Protein AF-A0AA38IZZ3-F1 (afdb_monomer)

Structure (mmCIF, N/CA/C/O backbone):
data_AF-A0AA38IZZ3-F1
#
_entry.id   AF-A0AA38IZZ3-F1
#
loop_
_atom_site.group_PDB
_atom_site.id
_atom_site.type_symbol
_atom_site.label_atom_id
_atom_site.label_alt_id
_atom_site.label_comp_id
_atom_site.label_asym_id
_atom_site.label_entity_id
_atom_site.label_seq_id
_atom_site.pdbx_PDB_ins_code
_atom_site.Cartn_x
_atom_site.Cartn_y
_atom_site.Cartn_z
_atom_site.occupancy
_atom_site.B_iso_or_equiv
_atom_site.auth_seq_id
_atom_site.auth_comp_id
_atom_site.auth_asym_id
_atom_site.auth_atom_id
_atom_site.pdbx_PDB_model_num
ATOM 1 N N . MET A 1 1 ? 7.462 13.694 -16.248 1.00 61.81 1 MET A N 1
ATOM 2 C CA . MET A 1 1 ? 7.117 13.903 -14.827 1.00 61.81 1 MET A CA 1
ATOM 3 C C . MET A 1 1 ? 7.905 12.859 -14.077 1.00 61.81 1 MET A C 1
ATOM 5 O O . MET A 1 1 ? 7.786 11.690 -14.421 1.00 61.81 1 MET A O 1
ATOM 9 N N . ASP A 1 2 ? 8.807 13.275 -13.204 1.00 81.38 2 ASP A N 1
ATOM 10 C CA . ASP A 1 2 ? 9.752 12.341 -12.592 1.00 81.38 2 ASP A CA 1
ATOM 11 C C . ASP A 1 2 ? 9.054 11.470 -11.544 1.00 81.38 2 ASP A C 1
ATOM 13 O O . ASP A 1 2 ? 7.985 11.838 -11.051 1.00 81.38 2 ASP A O 1
ATOM 17 N N . ALA A 1 3 ? 9.639 10.306 -11.252 1.00 84.56 3 ALA A N 1
ATOM 18 C CA . ALA A 1 3 ? 9.143 9.427 -10.199 1.00 84.56 3 ALA A CA 1
ATOM 19 C C . ALA A 1 3 ? 9.113 10.183 -8.862 1.00 84.56 3 ALA A C 1
ATOM 21 O O . ALA A 1 3 ? 10.051 10.909 -8.524 1.00 84.56 3 ALA A O 1
ATOM 22 N N . ILE A 1 4 ? 8.026 10.019 -8.117 1.00 93.56 4 ILE A N 1
ATOM 23 C CA . ILE A 1 4 ? 7.790 10.655 -6.818 1.00 93.56 4 ILE A CA 1
ATOM 24 C C . ILE A 1 4 ? 8.028 9.698 -5.645 1.00 93.56 4 ILE A C 1
ATOM 26 O O . ILE A 1 4 ? 8.088 10.154 -4.503 1.00 93.56 4 ILE A O 1
ATOM 30 N N . LEU A 1 5 ? 8.137 8.395 -5.920 1.00 96.38 5 LEU A N 1
ATOM 31 C CA . LEU A 1 5 ? 8.451 7.355 -4.946 1.00 96.38 5 LEU A CA 1
ATOM 32 C C . LEU A 1 5 ? 9.638 6.517 -5.413 1.00 96.38 5 LEU A C 1
ATOM 34 O O . LEU A 1 5 ? 9.754 6.166 -6.587 1.00 96.38 5 LEU A O 1
ATOM 38 N N . LEU A 1 6 ? 10.500 6.154 -4.469 1.00 96.31 6 LEU A N 1
ATOM 39 C CA . LEU A 1 6 ? 11.516 5.131 -4.685 1.00 96.31 6 LEU A CA 1
ATOM 40 C C . LEU A 1 6 ? 10.872 3.731 -4.679 1.00 96.31 6 LEU A C 1
ATOM 42 O O . LEU A 1 6 ? 9.894 3.521 -3.956 1.00 96.31 6 LEU A O 1
ATOM 46 N N . PRO A 1 7 ? 11.445 2.735 -5.383 1.00 95.50 7 PRO A N 1
ATOM 47 C CA . PRO A 1 7 ? 10.937 1.357 -5.365 1.00 95.50 7 PRO A CA 1
ATOM 48 C C . PRO A 1 7 ? 10.754 0.788 -3.949 1.00 95.50 7 PRO A C 1
ATOM 50 O O . PRO A 1 7 ? 9.718 0.222 -3.621 1.00 95.50 7 PRO A O 1
ATOM 53 N N . THR A 1 8 ? 11.704 1.052 -3.050 1.00 96.75 8 THR A N 1
ATOM 54 C CA . THR A 1 8 ? 11.624 0.613 -1.648 1.00 96.75 8 THR A CA 1
ATOM 55 C C . THR A 1 8 ? 10.502 1.295 -0.860 1.00 96.75 8 THR A C 1
ATOM 57 O O . THR A 1 8 ? 9.948 0.700 0.064 1.00 96.75 8 THR A O 1
ATOM 60 N N . GLU A 1 9 ? 10.133 2.532 -1.209 1.00 97.94 9 GLU A N 1
ATOM 61 C CA . GLU A 1 9 ? 8.973 3.206 -0.617 1.00 97.94 9 GLU A CA 1
ATOM 62 C C . GLU A 1 9 ? 7.666 2.591 -1.119 1.00 97.94 9 GLU A C 1
ATOM 64 O O . GLU A 1 9 ? 6.732 2.442 -0.331 1.00 97.94 9 GLU A O 1
ATOM 69 N N . ILE A 1 10 ? 7.608 2.201 -2.397 1.00 98.25 10 ILE A N 1
ATOM 70 C CA . ILE A 1 10 ? 6.458 1.507 -2.989 1.00 98.25 10 ILE A CA 1
ATOM 71 C C . ILE A 1 10 ? 6.242 0.172 -2.277 1.00 98.25 10 ILE A C 1
ATOM 73 O O . ILE A 1 10 ? 5.153 -0.069 -1.754 1.00 98.25 10 ILE A O 1
ATOM 77 N N . GLU A 1 11 ? 7.289 -0.649 -2.181 1.00 98.12 11 GLU A N 1
ATOM 78 C CA . GLU A 1 11 ? 7.265 -1.925 -1.462 1.00 98.12 11 GLU A CA 1
ATOM 79 C C . GLU A 1 11 ? 6.792 -1.744 -0.018 1.00 98.12 11 GLU A C 1
ATOM 81 O O . GLU A 1 11 ? 5.834 -2.389 0.408 1.00 98.12 11 GLU A O 1
ATOM 86 N N . PHE A 1 12 ? 7.398 -0.811 0.723 1.00 98.19 12 PHE A N 1
ATOM 87 C CA . PHE A 1 12 ? 7.040 -0.561 2.116 1.00 98.19 12 PHE A CA 1
ATOM 88 C C . PHE A 1 12 ? 5.594 -0.068 2.277 1.00 98.19 12 PHE A C 1
ATOM 90 O O . PHE A 1 12 ? 4.868 -0.525 3.165 1.00 98.19 12 PHE A O 1
ATOM 97 N N . TYR A 1 13 ? 5.143 0.869 1.438 1.00 98.19 13 TYR A N 1
ATOM 98 C CA . TYR A 1 13 ? 3.780 1.396 1.525 1.00 98.19 13 TYR A CA 1
ATOM 99 C C . TYR A 1 13 ? 2.743 0.335 1.182 1.00 98.19 13 TYR A C 1
ATOM 101 O O . TYR A 1 13 ? 1.713 0.279 1.852 1.00 98.19 13 TYR A O 1
ATOM 109 N N . VAL A 1 14 ? 3.005 -0.500 0.175 1.00 98.38 14 VAL A N 1
ATOM 110 C CA . VAL A 1 14 ? 2.100 -1.580 -0.222 1.00 98.38 14 VAL A CA 1
ATOM 111 C C . VAL A 1 14 ? 2.080 -2.688 0.831 1.00 98.38 14 VAL A C 1
ATOM 113 O O . VAL A 1 14 ? 0.998 -3.101 1.251 1.00 98.38 14 VAL A O 1
ATOM 116 N N . ASP A 1 15 ? 3.235 -3.142 1.316 1.00 98.00 15 ASP A N 1
ATOM 117 C CA . ASP A 1 15 ? 3.323 -4.217 2.311 1.00 98.00 15 ASP A CA 1
ATOM 118 C C . ASP A 1 15 ? 2.588 -3.857 3.611 1.00 98.00 15 ASP A C 1
ATOM 120 O O . ASP A 1 15 ? 1.781 -4.636 4.131 1.00 98.00 15 ASP A O 1
ATOM 124 N N . THR A 1 16 ? 2.752 -2.612 4.062 1.00 97.12 16 THR A N 1
ATOM 125 C CA . THR A 1 16 ? 2.102 -2.101 5.276 1.00 97.12 16 THR A CA 1
ATOM 126 C C . THR A 1 16 ? 0.624 -1.734 5.096 1.00 97.12 16 THR A C 1
ATOM 128 O O . THR A 1 16 ? -0.012 -1.297 6.058 1.00 97.12 16 THR A O 1
ATOM 131 N N . MET A 1 17 ? 0.029 -1.933 3.910 1.00 96.75 17 MET A N 1
ATOM 132 C CA . MET A 1 17 ? -1.408 -1.726 3.720 1.00 96.75 17 MET A CA 1
ATOM 133 C C . MET A 1 17 ? -2.235 -2.709 4.543 1.00 96.75 17 MET A C 1
ATOM 135 O O . MET A 1 17 ? -2.111 -3.933 4.400 1.00 96.75 17 MET A O 1
ATOM 139 N N . THR A 1 18 ? -3.161 -2.150 5.318 1.00 94.81 18 THR A N 1
ATOM 140 C CA . THR A 1 18 ? -4.187 -2.873 6.064 1.00 94.81 18 THR A CA 1
ATOM 141 C C . THR A 1 18 ? -5.571 -2.279 5.775 1.00 94.81 18 THR A C 1
ATOM 143 O O . THR A 1 18 ? -5.678 -1.069 5.552 1.00 94.81 18 THR A O 1
ATOM 146 N N . PRO A 1 19 ? -6.639 -3.099 5.776 1.00 96.12 19 PRO A N 1
ATOM 147 C CA . PRO A 1 19 ? -8.010 -2.593 5.742 1.00 96.12 19 PRO A CA 1
ATOM 148 C C . PRO A 1 19 ? -8.268 -1.642 6.918 1.00 96.12 19 PRO A C 1
ATOM 150 O O . PRO A 1 19 ? -7.943 -1.970 8.061 1.00 96.12 19 PRO A O 1
ATOM 153 N N . GLN A 1 20 ? -8.840 -0.474 6.644 1.00 96.06 20 GLN A N 1
ATOM 154 C CA . GLN A 1 20 ? -9.148 0.542 7.648 1.00 96.06 20 GLN A CA 1
ATOM 155 C C . GLN A 1 20 ? -10.497 0.265 8.316 1.00 96.06 20 GLN A C 1
ATOM 157 O O . GLN A 1 20 ? -11.367 -0.398 7.760 1.00 96.06 20 GLN A O 1
ATOM 162 N N . ASN A 1 21 ? -10.719 0.788 9.521 1.00 95.50 21 ASN A N 1
ATOM 163 C CA . ASN A 1 21 ? -12.049 0.761 10.123 1.00 95.50 21 ASN A CA 1
ATOM 164 C C . ASN A 1 21 ? -12.822 2.026 9.741 1.00 95.50 21 ASN A C 1
ATOM 166 O O . ASN A 1 21 ? -12.281 3.128 9.775 1.00 95.50 21 ASN A O 1
ATOM 170 N N . ILE A 1 22 ? -14.121 1.898 9.461 1.00 94.94 22 ILE A N 1
ATOM 171 C CA . ILE A 1 22 ? -14.976 3.054 9.151 1.00 94.94 22 ILE A CA 1
ATOM 172 C C . ILE A 1 22 ? -15.008 4.091 10.287 1.00 94.94 22 ILE A C 1
ATOM 174 O O . ILE A 1 22 ? -15.190 5.278 10.032 1.00 94.94 22 ILE A O 1
ATOM 178 N N . ARG A 1 23 ? -14.810 3.656 11.540 1.00 94.69 23 ARG A N 1
ATOM 179 C CA . ARG A 1 23 ? -14.741 4.533 12.721 1.00 94.69 23 ARG A CA 1
ATOM 180 C C . ARG A 1 23 ? -13.467 5.371 12.774 1.00 94.69 23 ARG A C 1
ATOM 182 O O . ARG A 1 23 ? -13.4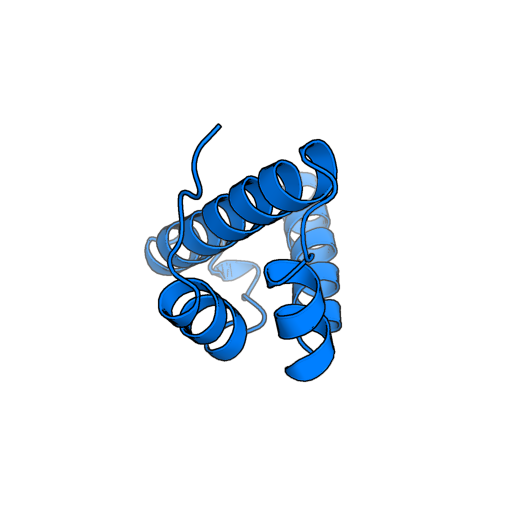70 6.413 13.420 1.00 94.69 23 ARG A O 1
ATOM 189 N N . ASP A 1 24 ? -12.416 4.924 12.096 1.00 94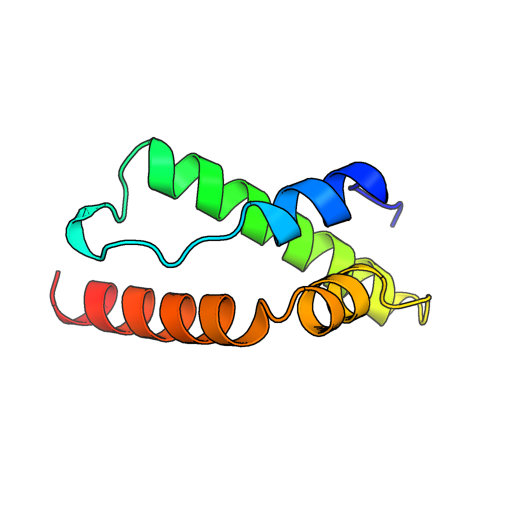.69 24 ASP A N 1
ATOM 190 C CA . ASP A 1 24 ? -11.111 5.581 12.095 1.00 94.69 24 ASP A CA 1
ATOM 191 C C . ASP A 1 24 ? -10.972 6.567 10.928 1.00 94.69 24 ASP A C 1
ATOM 193 O O . ASP A 1 24 ? -9.982 7.296 10.858 1.00 94.69 24 ASP A O 1
ATOM 197 N N . VAL A 1 25 ? -11.954 6.634 10.020 1.00 95.75 25 VAL A N 1
ATOM 198 C CA . VAL A 1 25 ? -11.959 7.580 8.895 1.00 95.75 25 VAL A CA 1
ATOM 199 C C . VAL A 1 25 ? -11.884 9.012 9.417 1.00 95.75 25 VAL A C 1
ATOM 201 O O . VAL A 1 25 ? -12.665 9.426 10.270 1.00 95.75 25 VAL A O 1
ATOM 204 N N . GLY A 1 26 ? -10.927 9.777 8.893 1.00 93.12 26 GLY A N 1
ATOM 205 C CA . GLY A 1 26 ? -10.651 11.147 9.332 1.00 93.12 26 GLY A CA 1
ATOM 206 C C . GLY A 1 26 ? -9.756 11.254 10.572 1.00 93.12 26 GLY A C 1
ATOM 207 O O . GLY A 1 26 ? -9.330 12.357 10.912 1.00 93.12 26 GLY A O 1
ATOM 208 N N . SER A 1 27 ? -9.406 10.139 11.223 1.00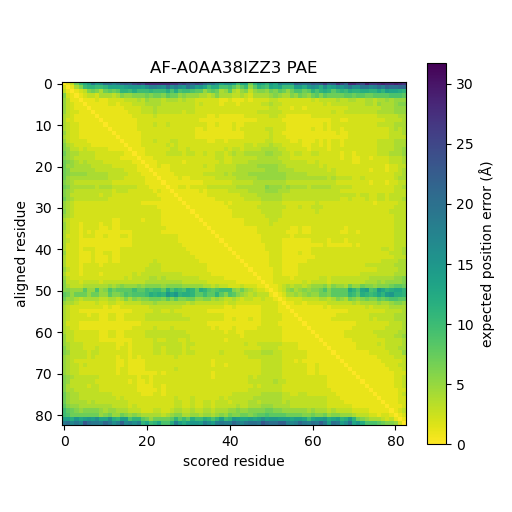 96.62 27 SER A N 1
ATOM 209 C CA . SER A 1 27 ? -8.370 10.136 12.260 1.00 96.62 27 SER A CA 1
ATOM 210 C C . SER A 1 27 ? -6.998 10.487 11.674 1.00 96.62 27 SER A C 1
ATOM 212 O O . SER A 1 27 ? -6.752 10.347 10.473 1.00 96.62 27 SER A O 1
ATOM 214 N N . LYS A 1 28 ? -6.057 10.894 12.535 1.00 96.94 28 LYS A N 1
ATOM 215 C CA . LYS A 1 28 ? -4.669 11.158 12.125 1.00 96.94 28 LYS A CA 1
ATOM 216 C C . LYS A 1 28 ? -4.025 9.936 11.456 1.00 96.94 28 LYS A C 1
ATOM 218 O O . LYS A 1 28 ? -3.376 10.082 10.427 1.00 96.94 28 LYS A O 1
ATOM 223 N N . GLN A 1 29 ? -4.250 8.745 12.010 1.00 94.88 29 GLN A N 1
ATOM 224 C CA . GLN A 1 29 ? -3.732 7.495 11.455 1.00 94.88 29 GLN A CA 1
ATOM 225 C C . GLN A 1 29 ? -4.292 7.229 10.053 1.00 94.88 29 GLN A C 1
ATOM 227 O O . GLN A 1 29 ? -3.531 6.927 9.135 1.00 94.88 29 GLN A O 1
ATOM 232 N N . TRP A 1 30 ? -5.606 7.396 9.871 1.00 96.19 30 TRP A N 1
ATOM 233 C CA . TRP A 1 30 ? -6.239 7.235 8.564 1.00 96.19 30 TRP A CA 1
ATOM 234 C C . TRP A 1 30 ? -5.723 8.261 7.553 1.00 96.19 30 TRP A C 1
ATOM 236 O O . TRP A 1 30 ? -5.455 7.903 6.412 1.00 96.19 30 TRP A O 1
ATOM 246 N N . LEU A 1 31 ? -5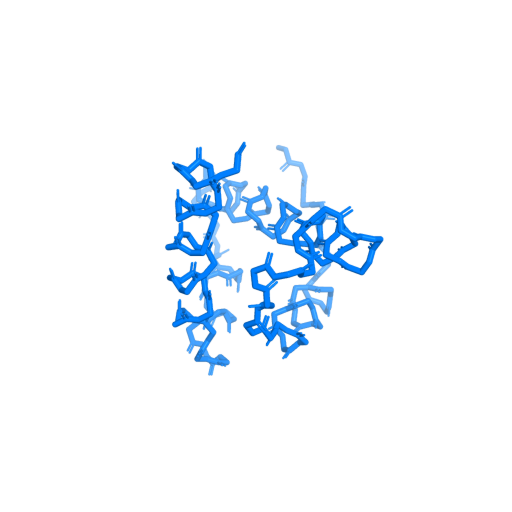.533 9.521 7.960 1.00 96.62 31 LEU A N 1
ATOM 247 C CA . LEU A 1 31 ? -4.991 10.567 7.089 1.00 96.62 31 LEU A CA 1
ATOM 248 C C . LEU A 1 31 ? -3.575 10.228 6.608 1.00 96.62 31 LEU A C 1
ATOM 250 O O . LEU A 1 31 ? -3.295 10.342 5.417 1.00 96.62 31 LEU A O 1
ATOM 254 N N . GLU A 1 32 ? -2.696 9.783 7.508 1.00 96.00 32 GLU A N 1
ATOM 255 C CA . GLU A 1 32 ? -1.331 9.367 7.164 1.00 96.00 32 GLU A CA 1
ATOM 256 C C . GLU A 1 32 ? -1.329 8.163 6.213 1.00 96.00 32 GLU A C 1
ATOM 258 O O . GLU A 1 32 ? -0.592 8.149 5.223 1.00 96.00 32 GLU A O 1
ATOM 263 N N . TRP A 1 33 ? -2.182 7.169 6.473 1.00 95.69 33 TRP A N 1
ATOM 264 C CA . TRP A 1 33 ? -2.355 6.018 5.589 1.00 95.69 33 TRP A CA 1
ATOM 265 C C . TRP A 1 33 ? -2.891 6.440 4.210 1.00 95.69 33 TRP A C 1
ATOM 267 O O . TRP A 1 33 ? -2.327 6.072 3.177 1.00 95.69 33 TRP A O 1
ATOM 277 N N . HIS A 1 34 ? -3.922 7.286 4.179 1.00 96.62 34 HIS A N 1
ATOM 278 C CA . HIS A 1 34 ? -4.546 7.762 2.948 1.00 96.62 34 HIS A CA 1
ATOM 279 C C . HIS A 1 34 ? -3.564 8.572 2.096 1.00 96.62 34 HIS A C 1
ATOM 281 O O . HIS A 1 34 ? -3.533 8.420 0.877 1.00 96.62 34 HIS A O 1
ATOM 287 N N . GLN A 1 35 ? -2.707 9.383 2.719 1.00 97.00 35 GLN A N 1
ATOM 288 C CA . GLN A 1 35 ? -1.646 10.108 2.020 1.00 97.00 35 GLN A CA 1
ATOM 289 C C . GLN A 1 35 ? -0.651 9.169 1.325 1.00 97.00 35 GLN A C 1
ATOM 291 O O . GLN A 1 35 ? -0.256 9.445 0.192 1.00 97.00 35 GLN A O 1
ATOM 296 N N . ARG A 1 36 ? -0.266 8.050 1.956 1.00 97.44 36 ARG A N 1
ATOM 297 C CA . ARG A 1 36 ? 0.593 7.036 1.312 1.00 97.44 36 ARG A CA 1
ATOM 298 C C . ARG A 1 36 ? -0.100 6.410 0.106 1.00 97.44 36 ARG A C 1
ATOM 300 O O . ARG A 1 36 ? 0.513 6.301 -0.952 1.00 97.44 36 ARG A O 1
ATOM 307 N N . LEU A 1 37 ? -1.389 6.085 0.232 1.00 97.38 37 LEU A N 1
ATOM 308 C CA . LEU A 1 37 ? -2.179 5.577 -0.889 1.00 97.38 37 LEU A CA 1
ATOM 309 C C . LEU A 1 37 ? -2.272 6.594 -2.042 1.00 97.38 37 LEU A C 1
ATOM 311 O O . LEU A 1 37 ? -2.142 6.212 -3.202 1.00 97.38 37 LEU A O 1
ATOM 315 N N . GLN A 1 38 ? -2.442 7.888 -1.748 1.00 97.50 38 GLN A N 1
ATOM 316 C CA . GLN A 1 38 ? -2.458 8.931 -2.782 1.00 97.50 38 GLN A CA 1
ATOM 317 C C . GLN A 1 38 ? -1.123 9.041 -3.524 1.00 97.50 38 GLN A C 1
ATOM 319 O O . GLN A 1 38 ? -1.125 9.185 -4.745 1.00 97.50 38 GLN A O 1
ATOM 324 N N . LYS A 1 39 ? 0.010 8.929 -2.819 1.00 97.88 39 LYS A N 1
ATOM 325 C CA . LYS A 1 39 ? 1.335 8.906 -3.457 1.00 97.88 39 LYS A CA 1
ATOM 326 C C . LYS A 1 39 ? 1.503 7.692 -4.374 1.00 97.88 39 LYS A C 1
ATOM 328 O O . LYS A 1 39 ? 1.959 7.849 -5.497 1.00 97.88 39 LYS A O 1
ATOM 333 N N . LEU A 1 40 ? 1.075 6.505 -3.938 1.00 98.00 40 LEU A N 1
ATOM 334 C CA . LEU A 1 40 ? 1.097 5.307 -4.787 1.00 98.00 40 LEU A CA 1
ATOM 335 C C . LEU A 1 40 ? 0.240 5.480 -6.044 1.00 98.00 40 LEU A C 1
ATOM 337 O O . LEU A 1 40 ? 0.670 5.125 -7.134 1.00 98.00 40 LEU A O 1
ATOM 341 N N . ASN A 1 41 ? -0.953 6.063 -5.908 1.00 97.19 41 ASN A N 1
ATOM 342 C CA . ASN A 1 41 ? -1.822 6.339 -7.051 1.00 97.19 41 ASN A CA 1
ATOM 343 C C . ASN A 1 41 ? -1.194 7.345 -8.031 1.00 97.19 41 ASN A C 1
ATOM 345 O O . ASN A 1 41 ? -1.305 7.182 -9.243 1.00 97.19 41 ASN A O 1
ATOM 349 N N . GLN A 1 42 ? -0.525 8.379 -7.515 1.00 96.94 42 GLN A N 1
ATOM 350 C CA . GLN A 1 42 ? 0.207 9.338 -8.341 1.00 96.94 42 GLN A CA 1
ATOM 351 C C . GLN A 1 42 ? 1.360 8.665 -9.098 1.00 96.94 42 GLN A C 1
ATOM 353 O O . GLN A 1 42 ? 1.457 8.861 -10.306 1.00 96.94 42 GLN A O 1
ATOM 358 N N . GLU A 1 43 ? 2.180 7.840 -8.437 1.00 97.38 43 GLU A N 1
ATOM 359 C CA . GLU A 1 43 ? 3.262 7.111 -9.117 1.00 97.38 43 GLU A CA 1
ATOM 360 C C . GLU A 1 43 ? 2.710 6.143 -10.173 1.00 97.38 43 GLU A C 1
ATOM 362 O O . GLU A 1 43 ? 3.161 6.180 -11.313 1.00 97.38 43 GLU A O 1
ATOM 367 N N . ALA A 1 44 ? 1.660 5.374 -9.860 1.00 96.69 44 ALA A N 1
ATOM 368 C CA . ALA A 1 44 ? 1.021 4.468 -10.818 1.00 96.69 44 ALA A CA 1
ATOM 369 C C . ALA A 1 44 ? 0.495 5.202 -12.068 1.00 96.69 44 ALA A C 1
ATOM 371 O O . ALA A 1 44 ? 0.597 4.702 -13.189 1.00 96.69 44 ALA A O 1
ATOM 372 N N . LEU A 1 45 ? -0.047 6.414 -11.899 1.0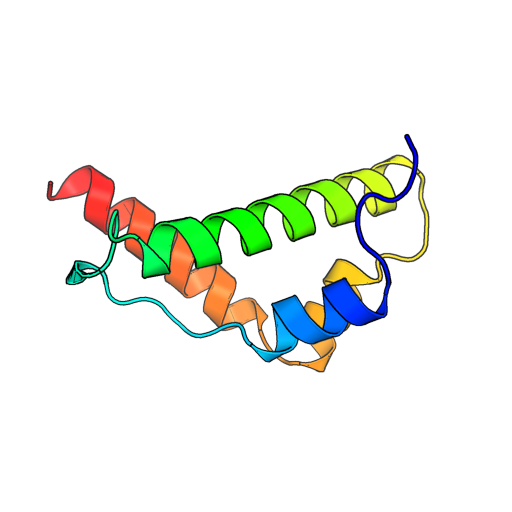0 96.06 45 LEU A N 1
ATOM 373 C CA . LEU A 1 45 ? -0.478 7.247 -13.022 1.00 96.06 45 LEU A CA 1
ATOM 374 C C . LEU A 1 45 ? 0.715 7.718 -13.868 1.00 96.06 45 LEU A C 1
ATOM 376 O O . LEU A 1 45 ? 0.620 7.747 -15.096 1.00 96.06 45 LEU A O 1
ATOM 380 N N . ILE A 1 46 ? 1.834 8.077 -13.232 1.00 95.50 46 ILE A N 1
ATOM 381 C CA . ILE A 1 46 ? 3.065 8.465 -13.931 1.00 95.50 46 ILE A CA 1
ATOM 382 C C . ILE A 1 46 ? 3.613 7.269 -14.722 1.00 95.50 46 ILE A C 1
ATOM 384 O O . ILE A 1 46 ? 3.882 7.429 -15.914 1.00 95.50 46 ILE A O 1
ATOM 388 N N . GLU A 1 47 ? 3.723 6.087 -14.104 1.00 95.44 47 GLU A N 1
ATOM 389 C CA . GLU A 1 47 ? 4.129 4.826 -14.746 1.00 95.44 47 GLU A CA 1
ATOM 390 C C . GLU A 1 47 ? 3.296 4.542 -16.003 1.00 95.44 47 GLU A C 1
ATOM 392 O O . GLU A 1 47 ? 3.856 4.437 -17.099 1.00 95.44 47 GLU A O 1
ATOM 397 N N . ALA A 1 48 ? 1.965 4.534 -15.869 1.00 94.75 48 ALA A N 1
ATOM 398 C CA . ALA A 1 48 ? 1.044 4.267 -16.972 1.00 94.75 48 ALA A CA 1
ATOM 399 C C . ALA A 1 48 ? 1.115 5.336 -18.077 1.00 94.75 48 ALA A C 1
ATOM 401 O O . ALA A 1 48 ? 1.161 5.011 -19.264 1.00 94.75 48 ALA A O 1
ATOM 402 N N . SER A 1 49 ? 1.164 6.625 -17.712 1.00 94.56 49 SER A N 1
ATOM 403 C CA . SER A 1 49 ? 1.205 7.731 -18.687 1.00 94.56 49 SER A CA 1
ATOM 404 C C . SER A 1 49 ? 2.477 7.750 -19.537 1.00 94.56 49 SER A C 1
ATOM 406 O O . SER A 1 49 ? 2.465 8.255 -20.659 1.00 94.56 49 SER A O 1
ATOM 408 N N . GLN A 1 50 ? 3.571 7.205 -19.006 1.00 93.44 50 GLN A N 1
ATOM 409 C CA . GLN A 1 50 ? 4.866 7.131 -19.679 1.00 93.44 50 GLN A CA 1
ATOM 410 C C . GLN A 1 50 ? 5.118 5.765 -20.325 1.00 93.44 50 GLN A C 1
ATOM 412 O O . GLN A 1 50 ? 6.191 5.570 -20.891 1.00 93.44 50 GLN A O 1
ATOM 417 N N . VAL A 1 51 ? 4.153 4.836 -20.256 1.00 88.44 51 VAL A N 1
ATOM 418 C CA . VAL A 1 51 ? 4.291 3.454 -20.749 1.00 88.44 51 VAL A CA 1
ATOM 419 C C . VAL A 1 51 ? 5.554 2.789 -20.173 1.00 88.44 51 VAL A C 1
ATOM 421 O O . VAL A 1 51 ? 6.314 2.123 -20.876 1.00 88.44 51 VAL A O 1
ATOM 424 N N . ARG A 1 52 ? 5.819 3.040 -18.885 1.00 87.19 52 ARG A N 1
ATOM 425 C CA . ARG A 1 52 ? 6.918 2.421 -18.132 1.00 87.19 52 ARG A CA 1
ATOM 426 C C . ARG A 1 52 ? 6.450 1.105 -17.513 1.00 87.19 52 ARG A C 1
ATOM 428 O O . ARG A 1 52 ? 5.278 0.747 -17.587 1.00 87.19 52 ARG A O 1
ATOM 435 N N . GLU A 1 53 ? 7.386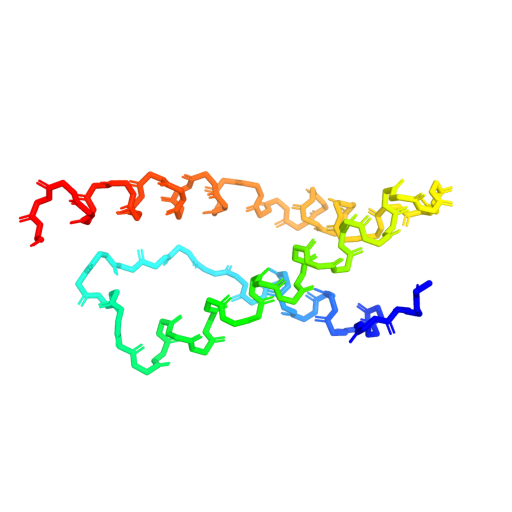 0.397 -16.895 1.00 90.94 53 GLU A N 1
ATOM 436 C CA . GLU A 1 53 ? 7.071 -0.714 -16.000 1.00 90.94 53 GLU A CA 1
ATOM 437 C C . GLU A 1 53 ? 6.131 -0.235 -14.882 1.00 90.94 53 GLU A C 1
ATOM 439 O O . GLU A 1 53 ? 6.371 0.797 -14.253 1.00 90.94 53 GLU A O 1
ATOM 444 N N . GLU A 1 54 ? 5.030 -0.957 -14.675 1.00 94.50 54 GLU A N 1
ATOM 445 C CA . GLU A 1 54 ? 3.967 -0.586 -13.734 1.00 94.50 54 GLU A CA 1
ATOM 446 C C . GLU A 1 54 ? 4.269 -1.174 -12.348 1.00 94.50 54 GLU A C 1
ATOM 448 O O . GLU A 1 54 ? 3.545 -2.043 -11.845 1.00 94.50 54 GLU A O 1
ATOM 453 N N . HIS A 1 55 ? 5.376 -0.735 -11.748 1.00 96.56 55 HIS A N 1
ATOM 454 C CA . HIS A 1 55 ? 5.928 -1.303 -10.522 1.00 96.56 55 HIS A CA 1
ATOM 455 C C . HIS A 1 55 ? 4.957 -1.209 -9.336 1.00 96.56 55 HIS A C 1
ATOM 457 O O . HIS A 1 55 ? 4.828 -2.165 -8.564 1.00 96.56 55 HIS A O 1
ATOM 463 N N . VAL A 1 56 ? 4.188 -0.118 -9.214 1.00 97.94 56 VAL A N 1
ATOM 464 C CA . VAL A 1 56 ? 3.142 -0.011 -8.180 1.00 97.94 56 VAL A CA 1
ATOM 465 C C . VAL A 1 56 ? 2.089 -1.109 -8.349 1.00 97.94 56 VAL A C 1
ATOM 467 O O . VAL A 1 56 ? 1.724 -1.784 -7.380 1.00 97.94 56 VAL A O 1
ATOM 470 N N . LYS A 1 57 ? 1.606 -1.322 -9.580 1.00 97.62 57 LYS A N 1
ATOM 471 C CA . LYS A 1 57 ? 0.600 -2.352 -9.883 1.00 97.62 57 LYS A CA 1
ATOM 472 C C . LYS A 1 57 ? 1.156 -3.747 -9.605 1.00 97.62 57 LYS A C 1
ATOM 474 O O . LYS A 1 57 ? 0.480 -4.557 -8.972 1.00 97.62 57 LYS A O 1
ATOM 479 N N . GLU A 1 58 ? 2.366 -4.037 -10.066 1.00 97.88 58 GLU A N 1
ATOM 480 C CA . GLU A 1 58 ? 3.003 -5.340 -9.866 1.00 97.88 58 GLU A CA 1
ATOM 481 C C . GLU A 1 58 ? 3.217 -5.650 -8.387 1.00 97.88 58 GLU A C 1
ATOM 483 O O . GLU A 1 58 ? 2.915 -6.761 -7.945 1.00 97.88 58 GLU A O 1
ATOM 488 N N . THR A 1 59 ? 3.625 -4.657 -7.597 1.00 98.25 59 THR A N 1
ATOM 489 C CA . THR A 1 59 ? 3.786 -4.796 -6.145 1.00 98.25 59 THR A CA 1
ATOM 490 C C . THR A 1 59 ? 2.443 -5.063 -5.459 1.00 98.25 59 THR A C 1
ATOM 492 O O . THR A 1 59 ? 2.333 -5.977 -4.640 1.00 98.25 59 THR A O 1
ATOM 495 N N . LEU A 1 60 ? 1.381 -4.334 -5.832 1.00 98.25 60 LEU A N 1
ATOM 496 C CA . LEU A 1 60 ? 0.017 -4.553 -5.322 1.00 98.25 60 LEU A CA 1
ATOM 497 C C . LEU A 1 60 ? -0.507 -5.966 -5.614 1.00 98.25 60 LEU A C 1
ATOM 499 O O . LEU A 1 60 ? -1.182 -6.557 -4.766 1.00 98.25 60 LEU A O 1
ATOM 503 N N . VAL A 1 61 ? -0.225 -6.500 -6.806 1.00 97.88 61 VAL A N 1
ATOM 504 C CA . VAL A 1 61 ? -0.625 -7.858 -7.206 1.00 97.88 61 VAL A CA 1
ATOM 505 C C . VAL A 1 61 ? 0.212 -8.905 -6.474 1.00 97.88 61 VAL A C 1
ATOM 507 O O . VAL A 1 61 ? -0.352 -9.834 -5.896 1.00 97.88 61 VAL A O 1
ATOM 510 N N . THR A 1 62 ? 1.533 -8.727 -6.441 1.00 98.12 62 THR A N 1
ATOM 511 C CA . THR A 1 62 ? 2.483 -9.654 -5.807 1.00 98.12 62 THR A CA 1
ATOM 512 C C . THR A 1 62 ? 2.216 -9.798 -4.312 1.00 98.12 62 THR A C 1
ATOM 514 O O . THR A 1 62 ? 2.163 -10.913 -3.799 1.00 98.12 62 THR A O 1
ATOM 517 N N . LEU A 1 63 ? 1.957 -8.686 -3.618 1.00 98.19 63 LEU A N 1
ATOM 518 C CA . LEU A 1 63 ? 1.639 -8.668 -2.186 1.00 98.19 63 LEU A CA 1
ATOM 519 C C . LEU A 1 63 ? 0.144 -8.886 -1.891 1.00 98.19 63 LEU A C 1
ATOM 521 O O . LEU A 1 63 ? -0.291 -8.738 -0.748 1.00 98.19 63 LEU A O 1
ATOM 525 N N . GLN A 1 64 ? -0.655 -9.227 -2.911 1.00 97.69 64 GLN A N 1
ATOM 526 C CA . GLN A 1 64 ? -2.087 -9.527 -2.806 1.00 97.69 64 GLN A CA 1
ATOM 527 C C . GLN A 1 64 ? -2.908 -8.431 -2.100 1.00 97.69 64 GLN A C 1
ATOM 529 O O . GLN A 1 64 ? -3.848 -8.714 -1.357 1.00 97.69 64 GLN A O 1
ATOM 534 N N . LYS A 1 65 ? -2.582 -7.157 -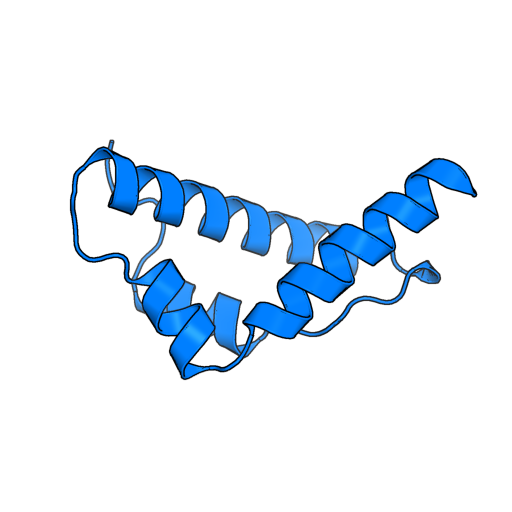2.342 1.00 97.75 65 LYS A N 1
ATOM 535 C CA . LYS A 1 65 ? -3.224 -6.003 -1.686 1.00 97.75 65 LYS A CA 1
ATOM 536 C C . LYS A 1 65 ? -4.426 -5.437 -2.442 1.00 97.75 65 LYS A C 1
ATOM 538 O O . LYS A 1 65 ? -5.120 -4.572 -1.915 1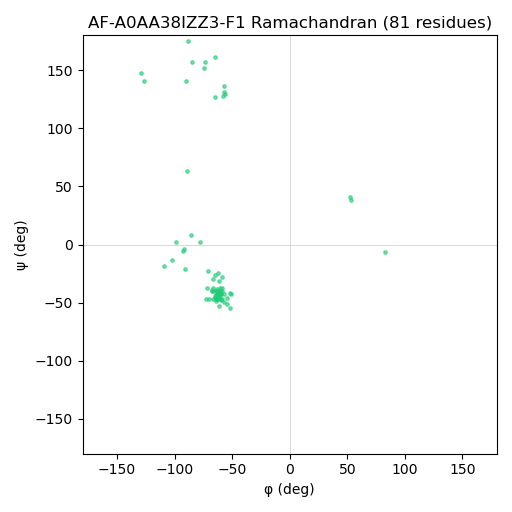.00 97.75 65 LYS A O 1
ATOM 543 N N . SER A 1 66 ? -4.740 -5.950 -3.634 1.00 96.19 66 SER A N 1
ATOM 544 C CA . SER A 1 66 ? -5.941 -5.548 -4.388 1.00 96.19 66 SER A CA 1
ATOM 545 C C . SER A 1 66 ? -7.247 -5.599 -3.560 1.00 96.19 66 SER A C 1
ATOM 547 O O . SER A 1 66 ? -7.992 -4.616 -3.597 1.00 96.19 66 SER A O 1
ATOM 549 N N . PRO A 1 67 ? -7.517 -6.633 -2.729 1.00 97.94 67 PRO A N 1
ATOM 550 C CA . PRO A 1 67 ? -8.704 -6.655 -1.869 1.00 97.94 67 PRO A CA 1
ATOM 551 C C . PRO A 1 67 ? -8.758 -5.509 -0.853 1.00 97.94 67 PRO A C 1
ATOM 553 O O . PRO A 1 67 ? -9.848 -5.042 -0.529 1.00 97.94 67 PRO A O 1
ATOM 556 N N . VAL A 1 68 ? -7.604 -5.025 -0.377 1.00 97.69 68 VAL A N 1
ATOM 557 C CA . VAL A 1 68 ? -7.539 -3.867 0.527 1.00 97.69 68 VAL A CA 1
ATOM 558 C C . VAL A 1 68 ? -8.027 -2.623 -0.209 1.00 97.69 68 VAL A C 1
ATOM 560 O O . VAL A 1 68 ? -8.898 -1.931 0.293 1.00 97.69 68 VAL A O 1
ATOM 563 N N . LEU A 1 69 ? -7.576 -2.376 -1.441 1.00 97.50 69 LEU A N 1
ATOM 564 C CA . LEU A 1 69 ? -8.041 -1.220 -2.220 1.00 97.50 69 LEU A CA 1
ATOM 565 C C . LEU A 1 69 ? -9.556 -1.252 -2.482 1.00 97.50 69 LEU A C 1
ATOM 567 O O . LEU A 1 69 ? -10.228 -0.226 -2.370 1.00 97.50 69 LEU A O 1
ATOM 571 N N . VAL A 1 70 ? -10.103 -2.434 -2.789 1.00 97.94 70 VAL A N 1
ATOM 572 C CA . VAL A 1 70 ? -11.551 -2.623 -2.976 1.00 97.94 70 VAL A CA 1
ATOM 573 C C . VAL A 1 70 ? -12.312 -2.347 -1.678 1.00 97.94 70 VAL A C 1
ATOM 575 O O . VAL A 1 70 ? -13.308 -1.622 -1.697 1.00 97.94 70 VAL A O 1
ATOM 578 N N . HIS A 1 71 ? -11.831 -2.880 -0.551 1.00 97.81 71 HIS A N 1
ATOM 579 C CA . HIS A 1 71 ? -12.398 -2.614 0.769 1.00 97.81 71 HIS A CA 1
ATOM 580 C C . HIS A 1 71 ? -12.465 -1.109 1.056 1.00 97.81 71 HIS A C 1
ATOM 582 O O . HIS A 1 71 ? -13.511 -0.603 1.455 1.00 97.81 71 HIS A O 1
ATOM 588 N N . GLU A 1 72 ? -11.386 -0.380 0.783 1.00 96.25 72 GLU A N 1
ATOM 589 C CA . GLU A 1 72 ? -11.283 1.055 1.057 1.00 96.25 72 GLU A CA 1
ATOM 590 C C . GLU A 1 72 ? -12.213 1.892 0.176 1.00 96.25 72 GLU A C 1
ATOM 592 O O . GLU A 1 72 ? -12.872 2.814 0.663 1.00 96.25 72 GLU A O 1
ATOM 597 N N . ALA A 1 73 ? -12.352 1.535 -1.103 1.00 96.31 73 ALA A N 1
ATOM 598 C CA . ALA A 1 73 ? -13.312 2.179 -1.994 1.00 96.31 73 ALA A CA 1
ATOM 599 C C . ALA A 1 73 ? -14.758 2.022 -1.485 1.00 96.31 73 ALA A C 1
ATOM 601 O O . ALA A 1 73 ? -15.522 2.992 -1.462 1.00 96.31 73 ALA A O 1
ATOM 602 N N . ILE A 1 74 ? -15.120 0.817 -1.029 1.00 97.31 74 ILE A N 1
ATOM 603 C CA . ILE A 1 74 ? -16.440 0.528 -0.451 1.00 97.31 74 ILE A CA 1
ATOM 604 C C . ILE A 1 74 ? -16.623 1.274 0.874 1.00 97.31 74 ILE A C 1
ATOM 606 O O . ILE A 1 74 ? -17.651 1.916 1.080 1.00 97.31 74 ILE A O 1
ATOM 610 N N . LEU A 1 75 ? -15.633 1.225 1.764 1.00 96.69 75 LEU A N 1
ATOM 611 C CA . LEU A 1 75 ? -15.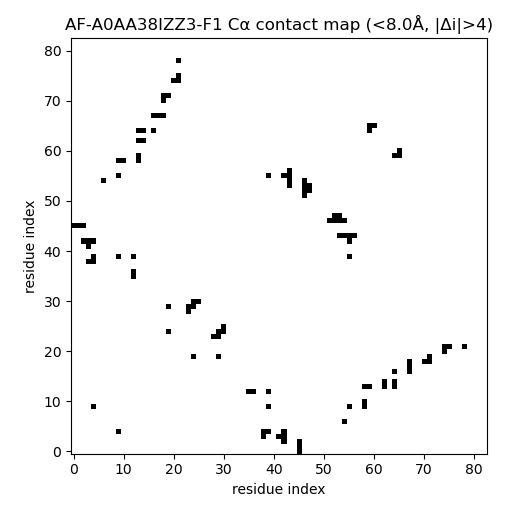677 1.858 3.079 1.00 96.69 75 LEU A CA 1
ATOM 612 C C . LEU A 1 75 ? -15.904 3.368 2.971 1.00 96.69 75 LEU A C 1
ATOM 614 O O . LEU A 1 75 ? -16.796 3.897 3.635 1.00 96.69 75 LEU A O 1
ATOM 618 N N . ILE A 1 76 ? -15.166 4.055 2.094 1.00 95.94 76 ILE A N 1
ATOM 619 C CA . ILE A 1 76 ? -15.344 5.494 1.865 1.00 95.94 76 ILE A CA 1
ATOM 620 C C . ILE A 1 76 ? -16.695 5.794 1.218 1.00 95.94 76 ILE A C 1
ATOM 622 O O . ILE A 1 76 ? -17.325 6.794 1.567 1.00 95.94 76 ILE A O 1
ATOM 626 N N . ASN A 1 77 ? -17.171 4.941 0.307 1.00 96.19 77 ASN A N 1
ATOM 627 C CA . ASN A 1 77 ? -18.511 5.085 -0.249 1.00 96.19 77 ASN A CA 1
ATOM 628 C C . ASN A 1 77 ? -19.577 5.002 0.857 1.00 96.19 77 ASN A C 1
ATOM 630 O O . ASN A 1 77 ? -20.415 5.894 0.949 1.00 96.19 77 ASN A O 1
ATOM 634 N N . ILE A 1 78 ? -19.506 4.005 1.742 1.00 96.06 78 ILE A N 1
ATOM 635 C CA . ILE A 1 78 ? -20.445 3.850 2.863 1.00 96.06 78 ILE A CA 1
ATOM 636 C C . ILE A 1 78 ? -20.359 5.038 3.826 1.00 96.06 78 ILE A C 1
ATOM 638 O O . ILE A 1 78 ? -21.400 5.550 4.237 1.00 96.06 78 ILE A O 1
ATOM 642 N N . TRP A 1 79 ? -19.147 5.479 4.179 1.00 95.50 79 TRP A N 1
ATOM 643 C CA . TRP A 1 79 ? -18.928 6.610 5.083 1.00 95.50 79 TRP A CA 1
ATOM 644 C C . TRP A 1 79 ? -19.618 7.876 4.560 1.00 95.50 79 TRP A C 1
ATOM 646 O O . TRP A 1 79 ? -20.438 8.440 5.273 1.00 95.50 79 TRP A O 1
ATOM 656 N N . LYS A 1 80 ? -19.409 8.224 3.281 1.00 92.31 80 LYS A N 1
ATOM 657 C CA . LYS A 1 80 ? -20.026 9.398 2.629 1.00 92.31 80 LYS A CA 1
ATOM 658 C C . LYS A 1 80 ? -21.558 9.367 2.558 1.00 92.31 80 LYS A C 1
ATOM 660 O O . LYS A 1 80 ? -22.168 10.411 2.371 1.00 92.31 80 LYS A O 1
ATOM 665 N N . HIS A 1 81 ? -22.178 8.186 2.602 1.00 93.00 81 HIS A N 1
ATOM 666 C CA . HIS A 1 81 ? -23.640 8.056 2.542 1.00 93.00 81 HIS A CA 1
ATOM 667 C C . HIS A 1 81 ? -24.303 8.058 3.923 1.00 93.00 81 HIS A C 1
ATOM 669 O O . HIS A 1 81 ? -25.510 8.276 4.011 1.00 93.00 81 HIS A O 1
ATOM 675 N N . LYS A 1 82 ? -23.559 7.738 4.988 1.00 85.31 82 LYS A N 1
ATOM 676 C CA . LYS A 1 82 ? -24.110 7.542 6.339 1.00 85.31 82 LYS A CA 1
ATOM 677 C C . LYS A 1 82 ? -23.748 8.652 7.323 1.00 85.31 82 LYS A C 1
ATOM 679 O O . LYS A 1 82 ? -24.384 8.722 8.373 1.00 85.31 82 LYS A O 1
ATOM 684 N N . ILE A 1 83 ? -22.725 9.443 7.015 1.00 72.69 83 ILE A N 1
ATOM 685 C CA . ILE A 1 83 ? -22.175 10.527 7.835 1.00 72.69 83 ILE A CA 1
ATOM 686 C C . ILE A 1 83 ? -22.062 11.757 6.942 1.00 72.69 83 ILE A C 1
ATOM 688 O O . ILE A 1 83 ? -22.485 12.836 7.407 1.00 72.69 83 ILE A O 1
#

pLDDT: mean 95.08, std 5.41, range [61.81, 98.38]

Secondary structure (DSSP, 8-state):
---SS-HHHHHHHHHT--PPPGGGTTSHHHHHHHHHHHHHHHHHHHHHHTT---HHHHHHHHTT-HHHHHHHHHHHHHHHHH-

Nearest PDB structures (foldseek):
  6aci-assembly1_H  TM=3.604E-01  e=9.558E+00  Homo sapiens

InterPro domains:
  IPR052298 Zinc finger MYND domain-containing protein 10 [PTHR13244] (1-83)

Solvent-accessible surface area (backbone atoms only — not comparable to full-atom values): 4936 Å² total; per-residue (Å²): 130,78,84,83,64,53,72,69,54,49,52,51,54,53,69,69,60,69,75,78,57,80,88,42,62,85,35,72,69,43,49,58,52,49,52,52,52,50,52,50,52,51,39,40,50,48,24,60,76,67,73,47,77,52,59,55,58,52,49,32,57,75,70,63,40,58,65,40,56,54,50,50,55,51,45,54,53,52,47,72,73,76,108

Foldseek 3Di:
DDQPDDLVLLLVLLLPQDADDLVCVPPPVNVVNVVSVVSLVVRQCVCVVVVHPNSSVVSCVVSVVVVSVVSVVVSVVVSVVPD

Mean predicted aligned error: 3.12 Å

Radius of gyration: 13.47 Å; Cα contacts (8 Å, |Δi|>4): 58; chains: 1; bounding box: 36×24×34 Å

Sequence (83 aa):
MDAILLPTEIEFYVDTMTPQNIRDVGSKQWLEWHQRLQKLNQEALIEASQVREEHVKETLVTLQKSPVLVHEAILINIWKHKI

Organism: NCBI:txid2755281